Protein AF-A0A920H3N8-F1 (afdb_monomer)

Structure (mmCIF, N/CA/C/O backbone):
data_AF-A0A920H3N8-F1
#
_entry.id   AF-A0A920H3N8-F1
#
loop_
_atom_site.group_PDB
_atom_site.id
_atom_site.type_symbol
_atom_site.label_atom_id
_atom_site.label_alt_id
_atom_site.label_comp_id
_atom_site.label_asym_id
_atom_site.label_entity_id
_atom_site.label_seq_id
_atom_site.pdbx_PDB_ins_code
_atom_site.Cartn_x
_atom_site.Cartn_y
_atom_site.Cartn_z
_atom_site.occupancy
_atom_site.B_iso_or_equiv
_atom_site.auth_seq_id
_atom_site.auth_comp_id
_atom_site.auth_asym_id
_atom_site.auth_atom_id
_atom_site.pdbx_PDB_model_num
ATOM 1 N N . MET A 1 1 ? 13.614 -18.450 3.327 1.00 42.78 1 MET A N 1
ATOM 2 C CA . MET A 1 1 ? 14.806 -18.205 2.483 1.00 42.78 1 MET A CA 1
ATOM 3 C C . MET A 1 1 ? 14.671 -16.804 1.903 1.00 42.78 1 MET A C 1
ATOM 5 O O . MET A 1 1 ? 13.700 -16.567 1.200 1.00 42.78 1 MET A O 1
ATOM 9 N N . VAL A 1 2 ? 15.545 -15.857 2.255 1.00 48.78 2 VAL A N 1
ATOM 10 C CA . VAL A 1 2 ? 15.524 -14.506 1.660 1.00 48.78 2 VAL A CA 1
ATOM 11 C C . VAL A 1 2 ? 16.435 -14.548 0.436 1.00 48.78 2 VAL A C 1
ATOM 13 O O . VAL A 1 2 ? 17.636 -14.764 0.586 1.00 48.78 2 VAL A O 1
ATOM 16 N N . MET A 1 3 ? 15.876 -14.428 -0.773 1.00 60.75 3 MET A N 1
ATOM 17 C CA . MET A 1 3 ? 16.697 -14.310 -1.983 1.00 60.75 3 MET A CA 1
ATOM 18 C C . MET A 1 3 ? 17.447 -12.977 -1.937 1.0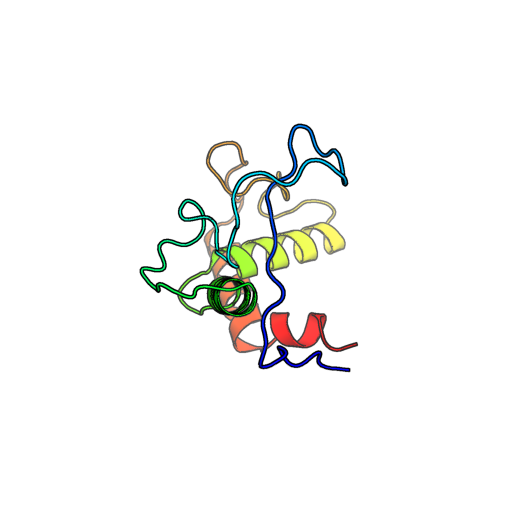0 60.75 3 MET A C 1
ATOM 20 O O . MET A 1 3 ? 16.827 -11.917 -1.921 1.00 60.75 3 MET A O 1
ATOM 24 N N . LYS A 1 4 ? 18.779 -13.041 -1.898 1.00 67.81 4 LYS A N 1
ATOM 25 C CA . LYS A 1 4 ? 19.658 -11.877 -2.034 1.00 67.81 4 LYS A CA 1
ATOM 26 C C . LYS A 1 4 ? 19.791 -11.538 -3.520 1.00 67.81 4 LYS A C 1
ATOM 28 O O . LYS A 1 4 ? 19.939 -12.450 -4.336 1.00 67.81 4 LYS A O 1
ATOM 33 N N . GLU A 1 5 ? 19.740 -10.254 -3.873 1.00 68.81 5 GLU A N 1
ATOM 34 C CA . GLU A 1 5 ? 20.046 -9.833 -5.244 1.00 68.81 5 GLU A CA 1
ATOM 35 C C . GLU A 1 5 ? 21.469 -10.276 -5.619 1.00 68.81 5 GLU A C 1
ATOM 37 O O . GLU A 1 5 ? 22.397 -10.222 -4.810 1.00 68.81 5 GLU A O 1
ATOM 42 N N . THR A 1 6 ? 21.622 -10.788 -6.839 1.00 74.12 6 THR A N 1
ATOM 43 C CA . THR A 1 6 ? 22.921 -11.220 -7.367 1.00 74.12 6 THR A CA 1
ATOM 44 C C . THR A 1 6 ? 23.712 -9.992 -7.809 1.00 74.12 6 THR A C 1
ATOM 46 O O . THR A 1 6 ? 23.139 -9.102 -8.429 1.00 74.12 6 THR A O 1
ATOM 49 N N . GLU A 1 7 ? 25.021 -9.954 -7.543 1.00 74.00 7 GLU A N 1
ATOM 50 C CA . GLU A 1 7 ? 25.882 -8.808 -7.898 1.00 74.00 7 GLU A CA 1
ATOM 51 C C . GLU A 1 7 ? 25.879 -8.505 -9.407 1.00 74.00 7 GLU A C 1
ATOM 53 O O . GLU A 1 7 ? 25.939 -7.348 -9.812 1.00 74.00 7 GLU A O 1
ATOM 58 N N . ASN A 1 8 ? 25.726 -9.539 -10.240 1.00 81.06 8 ASN A N 1
ATOM 59 C CA . ASN A 1 8 ? 25.583 -9.408 -11.686 1.00 81.06 8 ASN A CA 1
ATOM 60 C C . ASN A 1 8 ? 24.115 -9.553 -12.102 1.00 81.06 8 ASN A C 1
ATOM 62 O O . ASN A 1 8 ? 23.595 -10.666 -12.231 1.00 81.06 8 ASN A O 1
ATOM 66 N N . LEU A 1 9 ? 23.453 -8.417 -12.335 1.00 79.06 9 LEU A N 1
ATOM 67 C CA . LEU A 1 9 ? 22.087 -8.373 -12.854 1.00 79.06 9 LEU A CA 1
ATOM 68 C C . LEU A 1 9 ? 22.025 -8.986 -14.260 1.00 79.06 9 LEU A C 1
ATOM 70 O O . LEU A 1 9 ? 22.778 -8.610 -15.160 1.00 79.06 9 LEU A O 1
ATOM 74 N N . ARG A 1 10 ? 21.094 -9.924 -14.465 1.00 85.44 10 ARG A N 1
ATOM 75 C CA . ARG A 1 10 ? 20.828 -10.492 -15.792 1.00 85.44 10 ARG A CA 1
ATOM 76 C C . ARG A 1 10 ? 20.164 -9.437 -16.675 1.00 85.44 10 ARG A C 1
ATOM 78 O O . ARG A 1 10 ? 19.152 -8.853 -16.284 1.00 85.44 10 ARG A O 1
ATOM 85 N N . LYS A 1 11 ? 20.695 -9.241 -17.884 1.00 90.19 11 LYS A N 1
ATOM 86 C CA . LYS A 1 11 ? 20.050 -8.400 -18.898 1.00 90.19 11 LYS A CA 1
ATOM 87 C C . LYS A 1 11 ? 18.676 -8.972 -19.234 1.00 90.19 11 LYS A C 1
ATOM 89 O O . LYS A 1 11 ? 18.552 -10.168 -19.492 1.00 90.19 11 LYS A O 1
ATOM 94 N N . THR A 1 12 ? 17.660 -8.120 -19.196 1.00 90.75 12 THR A N 1
ATOM 95 C CA . THR A 1 12 ? 16.262 -8.490 -19.441 1.00 90.75 12 THR A CA 1
ATOM 96 C C . THR A 1 12 ? 15.711 -7.613 -20.554 1.00 90.75 12 THR A C 1
ATOM 98 O O . THR A 1 12 ? 16.047 -6.434 -20.624 1.00 90.75 12 THR A O 1
ATOM 101 N N . TYR A 1 13 ? 14.868 -8.174 -21.418 1.00 93.62 13 TYR A N 1
ATOM 102 C CA . TYR A 1 13 ? 14.364 -7.500 -22.612 1.00 93.62 13 TYR A CA 1
ATOM 103 C C . TYR A 1 13 ? 12.838 -7.537 -22.656 1.00 93.62 13 TYR A C 1
ATOM 105 O O . TYR A 1 13 ? 12.218 -8.499 -22.201 1.00 93.62 13 TYR A O 1
ATOM 113 N N . VAL A 1 14 ? 12.226 -6.503 -23.233 1.00 93.00 14 VAL A N 1
ATOM 114 C CA . VAL A 1 14 ? 10.837 -6.596 -23.698 1.00 93.00 14 VAL A CA 1
ATOM 115 C C . VAL A 1 14 ? 10.823 -7.487 -24.929 1.00 93.00 14 VAL A C 1
ATOM 117 O O . VAL A 1 14 ? 11.637 -7.303 -25.829 1.00 93.00 14 VAL A O 1
ATOM 120 N N . LEU A 1 15 ? 9.902 -8.441 -24.967 1.00 95.62 15 LEU A N 1
ATOM 121 C CA . LEU A 1 15 ? 9.747 -9.354 -26.092 1.00 95.62 15 LEU A CA 1
ATOM 122 C C . LEU A 1 15 ? 8.740 -8.797 -27.093 1.00 95.62 15 LEU A C 1
ATOM 124 O O . LEU A 1 15 ? 7.674 -8.309 -26.697 1.00 95.62 15 LEU A O 1
ATOM 128 N N . GLU A 1 16 ? 9.035 -8.901 -28.387 1.00 93.81 16 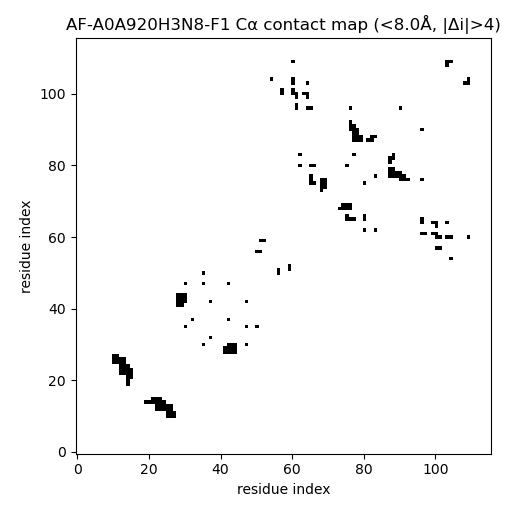GLU A N 1
ATOM 129 C CA . GLU A 1 16 ? 8.065 -8.531 -29.415 1.00 93.81 16 GLU A CA 1
ATOM 130 C C . GLU A 1 16 ? 6.868 -9.475 -29.360 1.00 93.81 16 GLU A C 1
ATOM 132 O O . GLU A 1 16 ? 6.984 -10.679 -29.584 1.00 93.81 16 GLU A O 1
ATOM 137 N N . ARG A 1 17 ? 5.703 -8.923 -28.998 1.00 92.19 17 ARG A N 1
ATOM 138 C CA . ARG A 1 17 ? 4.450 -9.679 -28.823 1.00 92.19 17 ARG A CA 1
ATOM 139 C C . ARG A 1 17 ? 4.584 -10.889 -27.882 1.00 92.19 17 ARG A C 1
ATOM 141 O O . ARG A 1 17 ? 3.801 -11.826 -27.977 1.00 92.19 17 ARG A O 1
ATOM 148 N N . GLY A 1 18 ? 5.559 -10.864 -26.971 1.00 91.38 18 GLY A N 1
ATOM 149 C CA . GLY A 1 18 ? 5.813 -11.964 -26.040 1.00 91.38 18 GLY A CA 1
ATOM 150 C C . GLY A 1 18 ? 6.602 -13.148 -26.615 1.00 91.38 18 GLY A C 1
ATOM 151 O O . GLY A 1 18 ? 6.747 -14.140 -25.904 1.00 91.38 18 GLY A O 1
ATOM 152 N N . SER A 1 19 ? 7.121 -13.076 -27.849 1.00 94.00 19 SER A N 1
ATOM 153 C CA . SER A 1 19 ? 7.908 -14.172 -28.437 1.00 94.00 19 SER A CA 1
ATOM 154 C C . SER A 1 19 ? 9.282 -14.289 -27.777 1.00 94.00 19 SER A C 1
ATOM 156 O O . SER A 1 19 ? 10.038 -13.321 -27.732 1.00 94.00 19 SER A O 1
ATOM 158 N N . TYR A 1 20 ? 9.615 -15.474 -27.258 1.00 88.25 20 TYR A N 1
ATOM 159 C CA . TYR A 1 20 ? 10.837 -15.716 -26.474 1.00 88.25 20 TYR A CA 1
ATOM 160 C C . TYR A 1 20 ? 12.136 -15.483 -27.264 1.00 88.25 20 TYR A C 1
ATOM 162 O O . TYR A 1 20 ? 13.146 -15.064 -26.704 1.00 88.25 20 TYR A O 1
ATOM 170 N N . ASP A 1 21 ? 12.094 -15.744 -28.564 1.00 92.88 21 ASP A N 1
ATOM 171 C CA . ASP A 1 21 ? 13.190 -15.617 -29.523 1.00 92.88 21 ASP A CA 1
ATOM 172 C C . ASP A 1 21 ? 13.317 -14.214 -30.140 1.00 92.88 21 ASP A C 1
ATOM 174 O O . ASP A 1 21 ? 14.268 -13.962 -30.878 1.00 92.88 21 ASP A O 1
ATOM 178 N N . ALA A 1 22 ? 12.411 -13.288 -29.807 1.00 94.00 22 ALA A N 1
ATOM 179 C CA . ALA A 1 22 ? 12.398 -11.923 -30.332 1.00 94.00 22 ALA A CA 1
ATOM 180 C C . ALA A 1 22 ? 12.629 -10.870 -29.225 1.00 94.00 22 ALA A C 1
ATOM 182 O O . ALA A 1 22 ? 11.708 -10.118 -28.872 1.00 94.00 22 ALA A O 1
ATOM 183 N N . PRO A 1 23 ? 13.844 -10.795 -28.639 1.00 93.88 23 PRO A N 1
ATOM 184 C CA . PRO A 1 23 ? 14.190 -9.742 -27.697 1.00 93.88 23 PRO A CA 1
ATOM 185 C C . PRO A 1 23 ? 14.275 -8.388 -28.411 1.00 93.88 23 PRO A C 1
ATOM 187 O O . PRO A 1 23 ? 14.957 -8.236 -29.421 1.00 93.88 23 PRO A O 1
ATOM 190 N N . SER A 1 24 ? 13.593 -7.393 -27.851 1.00 93.38 24 SER A N 1
ATOM 191 C CA . SER A 1 24 ? 13.605 -6.006 -28.312 1.00 93.38 24 SER A CA 1
ATOM 192 C C . SER A 1 24 ? 14.460 -5.156 -27.359 1.00 93.38 24 SER A C 1
ATOM 194 O O . SER A 1 24 ? 15.634 -5.444 -27.135 1.00 93.38 24 SER A O 1
ATOM 196 N N . ARG A 1 25 ? 13.900 -4.096 -26.767 1.00 92.25 25 ARG A N 1
ATOM 197 C CA . ARG A 1 25 ? 14.618 -3.186 -25.860 1.00 92.25 25 ARG A CA 1
ATOM 198 C C . ARG A 1 25 ? 15.007 -3.837 -24.529 1.00 92.25 25 ARG A C 1
ATOM 200 O O . ARG A 1 25 ? 14.183 -4.495 -23.893 1.00 92.25 25 ARG A O 1
ATOM 207 N N . GLU A 1 26 ? 16.233 -3.575 -24.078 1.00 92.19 26 GLU A N 1
ATOM 208 C CA . GLU A 1 26 ? 16.677 -3.906 -22.719 1.00 92.19 26 GLU A CA 1
ATOM 209 C C . GLU A 1 26 ? 15.910 -3.057 -21.694 1.00 92.19 26 GLU A C 1
ATOM 211 O O . GLU A 1 26 ? 15.660 -1.868 -21.909 1.00 92.19 26 GLU A O 1
ATOM 216 N N . VAL A 1 27 ? 15.531 -3.666 -20.574 1.00 88.69 27 VAL A N 1
ATOM 217 C CA . VAL A 1 27 ? 14.848 -3.011 -19.458 1.00 88.69 27 VAL A CA 1
ATOM 218 C C . VAL A 1 27 ? 15.570 -3.290 -18.151 1.00 88.69 27 VAL A C 1
ATOM 220 O O . VAL A 1 27 ? 16.156 -4.353 -17.945 1.00 88.69 27 VAL A O 1
ATOM 223 N N . LYS A 1 28 ? 15.500 -2.314 -17.250 1.00 86.00 28 LYS A N 1
ATOM 224 C CA . LYS A 1 28 ? 16.003 -2.417 -15.882 1.00 86.00 28 LYS A CA 1
ATOM 225 C C . LYS A 1 28 ? 14.829 -2.558 -14.910 1.00 86.00 28 LYS A C 1
ATOM 227 O O . LYS A 1 28 ? 13.719 -2.145 -15.257 1.00 86.00 28 LYS A O 1
ATOM 232 N N . PRO A 1 29 ? 15.052 -3.112 -13.706 1.00 82.69 29 PRO A N 1
ATOM 233 C CA . PRO A 1 29 ? 14.080 -3.014 -12.625 1.00 82.69 29 PRO A CA 1
ATOM 234 C C . PRO A 1 29 ? 13.674 -1.553 -12.416 1.00 82.69 29 PRO A C 1
ATOM 236 O O . PRO A 1 29 ? 14.534 -0.675 -12.375 1.00 82.69 29 PRO A O 1
ATOM 239 N N . MET A 1 30 ? 12.369 -1.306 -12.346 1.00 80.81 30 MET A N 1
ATOM 240 C CA . MET A 1 30 ? 11.810 0.024 -12.132 1.00 80.81 30 MET A CA 1
ATOM 241 C C . MET A 1 30 ? 10.429 -0.092 -11.487 1.00 80.81 30 MET A C 1
ATOM 243 O O . MET A 1 30 ? 9.748 -1.111 -11.644 1.00 80.81 30 MET A O 1
ATOM 247 N N . THR A 1 31 ? 9.993 0.951 -10.785 1.00 82.50 31 THR A N 1
ATOM 248 C CA . THR A 1 31 ? 8.628 1.061 -10.256 1.00 82.50 31 THR A CA 1
ATOM 249 C C . THR A 1 31 ? 7.752 1.915 -11.177 1.00 82.50 31 THR A C 1
ATOM 251 O O . THR A 1 31 ? 8.261 2.832 -11.821 1.00 82.50 31 THR A O 1
ATOM 254 N N . PRO A 1 32 ? 6.432 1.670 -11.263 1.00 79.19 32 PRO 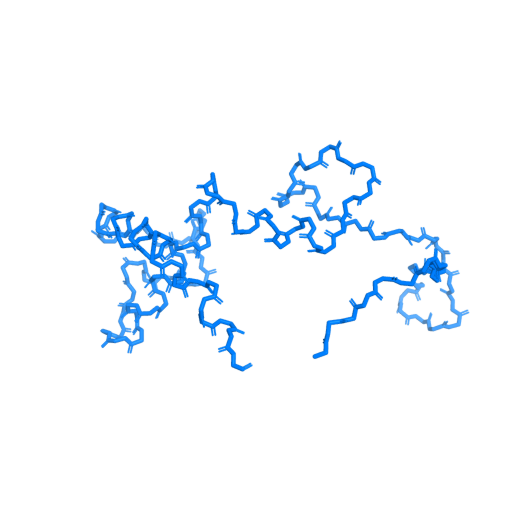A N 1
ATOM 255 C CA . PRO A 1 32 ? 5.551 2.525 -12.052 1.00 79.19 32 PRO A CA 1
ATOM 256 C C . PRO A 1 32 ? 5.504 3.949 -11.480 1.00 79.19 32 PRO A C 1
ATOM 258 O O . PRO A 1 32 ? 5.029 4.146 -10.362 1.00 79.19 32 PRO A O 1
ATOM 261 N N . ASN A 1 33 ? 5.921 4.945 -12.268 1.00 78.38 33 ASN A N 1
ATOM 262 C CA . ASN A 1 33 ? 5.910 6.360 -11.858 1.00 78.38 33 ASN A CA 1
ATOM 263 C C . ASN A 1 33 ? 4.522 6.855 -11.416 1.00 78.38 33 ASN A C 1
ATOM 265 O O . ASN A 1 33 ? 4.425 7.748 -10.583 1.00 78.38 33 ASN A O 1
ATOM 269 N N . ALA A 1 34 ? 3.450 6.277 -11.968 1.00 76.38 34 ALA A N 1
ATOM 270 C CA . ALA A 1 34 ? 2.073 6.627 -11.616 1.00 76.38 34 ALA A CA 1
ATOM 271 C C . ALA A 1 34 ? 1.672 6.187 -10.196 1.00 76.38 34 ALA A C 1
ATOM 273 O O . ALA A 1 34 ? 0.760 6.765 -9.617 1.00 76.38 34 ALA A O 1
ATOM 274 N N . VAL A 1 35 ? 2.326 5.156 -9.654 1.00 72.88 35 VAL A N 1
ATOM 275 C CA . VAL A 1 35 ? 2.057 4.627 -8.307 1.00 72.88 35 VAL A CA 1
ATOM 276 C C . VAL A 1 35 ? 3.021 5.237 -7.299 1.00 72.88 35 VAL A C 1
ATOM 278 O O . VAL A 1 35 ? 2.637 5.538 -6.175 1.00 72.88 35 VAL A O 1
ATOM 281 N N . LEU A 1 36 ? 4.273 5.425 -7.712 1.00 71.12 36 LEU A N 1
ATOM 282 C CA . LEU A 1 36 ? 5.356 5.821 -6.837 1.00 71.12 36 LEU A CA 1
ATOM 283 C C . LEU A 1 36 ? 6.201 6.906 -7.513 1.00 71.12 36 LEU A C 1
ATOM 285 O O . LEU A 1 36 ? 7.014 6.573 -8.379 1.00 71.12 36 LEU A O 1
ATOM 289 N N . PRO A 1 37 ? 6.067 8.188 -7.125 1.00 67.00 37 PRO A N 1
ATOM 290 C CA . PRO A 1 37 ? 6.886 9.272 -7.660 1.00 67.00 37 PRO A CA 1
ATOM 291 C C . PRO A 1 37 ? 8.287 9.268 -7.019 1.00 67.00 37 PRO A C 1
ATOM 293 O O . PRO A 1 37 ? 8.773 10.284 -6.526 1.00 67.00 37 PRO A O 1
ATOM 296 N N . ILE A 1 38 ? 8.951 8.109 -6.973 1.00 66.88 38 ILE A N 1
ATOM 297 C CA . ILE A 1 38 ? 10.328 8.015 -6.494 1.00 66.88 38 ILE A CA 1
ATOM 298 C C . ILE A 1 38 ? 11.265 8.500 -7.604 1.00 66.88 38 ILE A C 1
ATOM 300 O O . ILE A 1 38 ? 11.505 7.818 -8.596 1.00 66.88 38 ILE A O 1
ATOM 304 N N . ASN A 1 39 ? 11.880 9.662 -7.381 1.00 63.53 39 ASN A N 1
ATOM 305 C CA . ASN A 1 39 ? 12.988 10.184 -8.186 1.00 63.53 39 ASN A CA 1
ATOM 306 C C . ASN A 1 39 ? 14.317 9.475 -7.845 1.00 63.53 39 ASN A C 1
ATOM 308 O O . ASN A 1 39 ? 15.327 10.123 -7.580 1.00 63.53 39 ASN A O 1
ATOM 312 N N . LYS A 1 40 ? 14.332 8.137 -7.801 1.00 66.06 40 LYS A N 1
ATOM 313 C CA . LYS A 1 40 ? 15.567 7.345 -7.667 1.00 66.06 40 LYS A CA 1
ATOM 314 C C . LYS A 1 40 ? 15.807 6.565 -8.949 1.00 66.06 40 LYS A C 1
ATOM 316 O O . LYS A 1 40 ? 14.936 5.828 -9.405 1.00 66.06 40 LYS A O 1
ATOM 321 N N . SER A 1 41 ? 17.022 6.689 -9.479 1.00 62.16 41 SER A N 1
ATOM 322 C CA . SER A 1 41 ? 17.460 6.051 -10.726 1.00 62.16 41 SER A CA 1
ATOM 323 C C . SER A 1 41 ? 17.486 4.517 -10.683 1.00 62.16 41 SER A C 1
ATOM 325 O O . SER A 1 41 ? 17.539 3.901 -11.742 1.00 62.16 41 SER A O 1
ATOM 327 N N . ASN A 1 42 ? 17.413 3.911 -9.491 1.00 67.94 42 ASN A N 1
ATOM 328 C CA . ASN A 1 42 ? 17.510 2.465 -9.266 1.00 67.94 42 ASN A CA 1
ATOM 329 C C . ASN A 1 42 ? 16.360 1.927 -8.393 1.00 67.94 42 ASN A C 1
ATOM 331 O O . ASN A 1 42 ? 16.584 1.070 -7.544 1.00 67.94 42 ASN A O 1
ATOM 335 N N . SER A 1 43 ? 15.150 2.463 -8.550 1.00 76.38 43 SER A N 1
ATOM 336 C CA . SER A 1 43 ? 13.980 1.996 -7.800 1.00 76.38 43 SER A CA 1
ATOM 337 C C . SER A 1 43 ? 13.638 0.548 -8.169 1.00 76.38 43 SER A C 1
ATOM 339 O O . SER A 1 43 ? 13.430 0.222 -9.336 1.00 76.38 43 SER A O 1
ATOM 341 N N . ASN A 1 44 ? 13.578 -0.341 -7.180 1.00 80.38 44 ASN A N 1
ATOM 342 C CA . ASN A 1 44 ? 13.276 -1.757 -7.388 1.00 80.38 44 ASN A CA 1
ATOM 343 C C . ASN A 1 44 ? 12.021 -2.198 -6.608 1.00 80.38 44 ASN A C 1
ATOM 345 O O . ASN A 1 44 ? 11.294 -1.399 -6.013 1.00 80.38 44 ASN A O 1
ATOM 349 N N . ARG A 1 45 ? 11.729 -3.504 -6.623 1.00 83.38 45 ARG A N 1
ATOM 350 C CA . ARG A 1 45 ? 10.564 -4.064 -5.918 1.00 83.38 45 ARG A CA 1
ATOM 351 C C . ARG A 1 45 ? 10.626 -3.831 -4.402 1.00 83.38 45 ARG A C 1
ATOM 353 O O . ARG A 1 45 ? 9.573 -3.698 -3.784 1.00 83.38 45 ARG A O 1
ATOM 360 N N . LEU A 1 46 ? 11.822 -3.810 -3.811 1.00 83.50 46 LEU A N 1
ATOM 361 C CA . LEU A 1 46 ? 11.994 -3.554 -2.381 1.00 83.50 46 LEU A CA 1
ATOM 362 C C . LEU A 1 46 ? 11.633 -2.106 -2.045 1.00 83.50 46 LEU A C 1
ATOM 364 O O . LEU A 1 46 ? 10.930 -1.882 -1.067 1.00 83.50 46 LEU A O 1
ATOM 368 N N . ASP A 1 47 ? 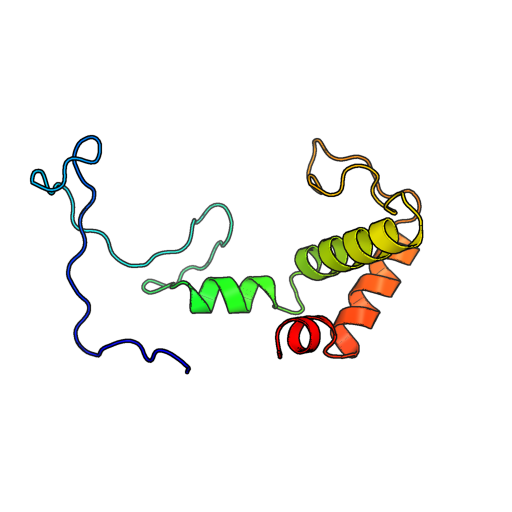12.029 -1.145 -2.881 1.00 83.62 47 ASP A N 1
ATOM 369 C CA . ASP A 1 47 ? 11.641 0.258 -2.700 1.00 83.62 47 ASP A CA 1
ATOM 370 C C . ASP A 1 47 ? 10.120 0.441 -2.757 1.00 83.62 47 ASP A C 1
ATOM 372 O O . ASP A 1 47 ? 9.548 1.136 -1.918 1.00 83.62 47 ASP A O 1
ATOM 376 N N . LEU A 1 48 ? 9.448 -0.232 -3.698 1.00 83.88 48 LEU A N 1
ATOM 377 C CA . LEU A 1 48 ? 7.985 -0.222 -3.769 1.00 83.88 48 LEU A CA 1
ATOM 378 C C . LEU A 1 48 ? 7.345 -0.836 -2.518 1.00 83.88 48 LEU A C 1
ATOM 380 O O . LEU A 1 48 ? 6.363 -0.303 -2.011 1.00 83.88 48 LEU A O 1
ATOM 384 N N . ALA A 1 49 ? 7.889 -1.950 -2.020 1.00 84.94 49 ALA A N 1
ATOM 385 C CA . ALA A 1 49 ? 7.393 -2.586 -0.804 1.00 84.94 49 ALA A CA 1
ATOM 386 C C . ALA A 1 49 ? 7.555 -1.664 0.411 1.00 84.94 49 ALA A C 1
ATOM 388 O O . ALA A 1 49 ? 6.600 -1.487 1.158 1.00 84.94 49 ALA A O 1
ATOM 389 N N . ASN A 1 50 ? 8.719 -1.031 0.567 1.00 84.31 50 ASN A N 1
ATOM 390 C CA . ASN A 1 50 ? 8.953 -0.068 1.640 1.00 84.31 50 ASN A CA 1
ATOM 391 C C . ASN A 1 50 ? 7.966 1.101 1.565 1.00 84.31 50 ASN A C 1
ATOM 393 O O . ASN A 1 50 ? 7.416 1.476 2.587 1.00 84.31 50 ASN A O 1
ATOM 397 N N . TRP A 1 51 ? 7.664 1.611 0.367 1.00 84.94 51 TRP A N 1
ATOM 398 C CA . TRP A 1 51 ? 6.667 2.671 0.205 1.00 84.94 51 TRP A CA 1
ATOM 399 C C . TRP A 1 51 ? 5.227 2.238 0.527 1.00 84.94 51 TRP A C 1
ATOM 401 O O . TRP A 1 51 ? 4.448 3.013 1.080 1.00 84.94 51 TRP A O 1
ATOM 411 N N . PHE A 1 52 ? 4.837 1.005 0.188 1.00 83.00 52 PHE A N 1
ATOM 412 C CA . PHE A 1 52 ? 3.517 0.482 0.569 1.00 83.00 52 PHE A CA 1
ATOM 413 C C . PHE A 1 52 ? 3.336 0.412 2.085 1.00 83.00 52 PHE A C 1
ATOM 415 O O . PHE A 1 52 ? 2.207 0.471 2.571 1.00 83.00 52 PHE A O 1
ATOM 422 N N . PHE A 1 53 ? 4.442 0.257 2.804 1.00 82.44 53 PHE A N 1
ATOM 423 C CA . PHE A 1 53 ? 4.508 0.137 4.249 1.00 82.44 53 PHE A CA 1
ATOM 424 C C . PHE A 1 53 ? 5.183 1.364 4.882 1.00 82.44 53 PHE A C 1
ATOM 426 O O . PHE A 1 53 ? 5.813 1.239 5.926 1.00 82.44 53 PHE A O 1
ATOM 433 N N . ASP A 1 54 ? 5.086 2.525 4.242 1.00 83.50 54 ASP A N 1
ATOM 434 C CA . ASP A 1 54 ? 5.549 3.783 4.816 1.00 83.50 54 ASP A CA 1
ATOM 435 C C . ASP A 1 54 ? 4.438 4.393 5.682 1.00 83.50 54 ASP A C 1
ATOM 437 O O . ASP A 1 54 ? 3.262 4.356 5.306 1.00 83.50 54 ASP A O 1
ATOM 441 N N . ASP A 1 55 ? 4.804 4.958 6.832 1.00 78.19 55 ASP A N 1
ATOM 442 C CA . ASP A 1 55 ? 3.887 5.607 7.775 1.00 78.19 55 ASP A CA 1
ATOM 443 C C . ASP A 1 55 ? 3.113 6.770 7.124 1.00 78.19 55 ASP A C 1
ATOM 445 O O . ASP A 1 55 ? 1.965 7.037 7.487 1.00 78.19 55 ASP A O 1
ATOM 449 N N . GLU A 1 56 ? 3.702 7.421 6.116 1.00 81.88 56 GLU A N 1
ATOM 450 C CA . GLU A 1 56 ? 3.083 8.501 5.340 1.00 81.88 56 GLU A CA 1
ATOM 451 C C . GLU A 1 56 ? 2.072 7.981 4.295 1.00 81.88 56 GLU A C 1
ATOM 453 O O . GLU A 1 56 ? 1.380 8.767 3.642 1.00 81.88 56 GLU A O 1
ATOM 458 N N . ASN A 1 57 ? 1.948 6.658 4.125 1.00 83.81 57 ASN A N 1
ATOM 459 C CA . ASN A 1 57 ? 1.020 6.015 3.196 1.00 83.81 57 ASN A CA 1
ATOM 460 C C . ASN A 1 57 ? -0.099 5.240 3.929 1.00 83.81 57 ASN A C 1
ATOM 462 O O . ASN A 1 57 ? -0.043 4.014 4.073 1.00 83.81 57 ASN A O 1
ATOM 466 N N . PRO A 1 58 ? -1.197 5.910 4.330 1.00 83.06 58 PRO A N 1
ATOM 467 C CA . PRO A 1 58 ? -2.275 5.276 5.092 1.00 83.06 58 PRO A CA 1
ATOM 468 C C . PRO A 1 58 ? -3.160 4.340 4.252 1.00 83.06 58 PRO A C 1
ATOM 470 O O . PRO A 1 58 ? -4.053 3.682 4.788 1.00 83.06 58 PRO A O 1
ATOM 473 N N . LEU A 1 59 ? -2.983 4.284 2.927 1.00 88.25 59 LEU A N 1
ATOM 474 C CA . LEU A 1 59 ? -3.888 3.536 2.055 1.00 88.25 59 LEU A CA 1
ATOM 475 C C . LEU A 1 59 ? -3.828 2.031 2.340 1.00 88.25 59 LEU A C 1
ATOM 477 O O . LEU A 1 59 ? -4.867 1.381 2.460 1.00 88.25 59 LEU A O 1
ATOM 481 N N . THR A 1 60 ? -2.623 1.484 2.500 1.00 88.81 60 THR A N 1
ATOM 482 C CA . THR A 1 60 ? -2.418 0.048 2.732 1.00 88.81 60 THR A CA 1
ATOM 483 C C . THR A 1 60 ? -3.113 -0.417 4.009 1.00 88.81 60 THR A C 1
ATOM 485 O O . THR A 1 60 ? -3.821 -1.426 4.004 1.00 88.81 60 THR A O 1
ATOM 488 N N . SER A 1 61 ? -2.964 0.333 5.102 1.00 90.06 61 SER A N 1
ATOM 489 C CA . SER A 1 61 ? -3.578 -0.003 6.388 1.00 90.06 61 SER A CA 1
ATOM 490 C C . SER A 1 61 ? -5.101 0.112 6.342 1.00 90.06 61 SER A C 1
ATOM 492 O O . SER A 1 61 ? -5.782 -0.801 6.814 1.00 90.06 61 SER A O 1
ATOM 494 N N . ARG A 1 62 ? -5.650 1.147 5.690 1.00 93.00 62 ARG A N 1
ATOM 495 C CA . ARG A 1 62 ? -7.102 1.290 5.467 1.00 93.00 62 ARG A CA 1
ATOM 496 C C . ARG A 1 62 ? -7.693 0.107 4.697 1.00 93.00 62 ARG A C 1
ATOM 498 O O . ARG A 1 62 ? -8.723 -0.432 5.102 1.00 93.00 62 ARG A O 1
ATOM 505 N N . VAL A 1 63 ? -7.034 -0.338 3.625 1.00 92.88 63 VAL A N 1
ATOM 506 C CA . VAL A 1 63 ? -7.493 -1.486 2.822 1.00 92.88 63 VAL A CA 1
ATOM 507 C C . VAL A 1 63 ? -7.492 -2.770 3.653 1.00 92.88 63 VAL A C 1
ATOM 509 O O . VAL A 1 63 ? -8.478 -3.510 3.645 1.00 92.88 63 VAL A O 1
ATOM 512 N N . VAL A 1 64 ? -6.414 -3.035 4.398 1.00 92.12 64 VAL A N 1
ATOM 513 C CA . VAL A 1 64 ? -6.312 -4.235 5.245 1.00 92.12 64 VAL A CA 1
ATOM 514 C C . VAL A 1 64 ? -7.382 -4.233 6.333 1.00 92.12 64 VAL A C 1
ATOM 516 O O . VAL A 1 64 ? -8.079 -5.233 6.491 1.00 92.12 64 VAL A O 1
ATOM 519 N N . VAL A 1 65 ? -7.562 -3.116 7.043 1.00 94.06 65 VAL A N 1
ATOM 520 C CA . VAL A 1 65 ? -8.613 -2.973 8.061 1.00 94.06 65 VAL A CA 1
ATOM 521 C C . VAL A 1 65 ? -9.987 -3.232 7.467 1.00 94.06 65 VAL A C 1
ATOM 523 O O . VAL A 1 65 ? -10.758 -3.992 8.044 1.00 94.06 65 VAL A O 1
ATOM 526 N N . ASN A 1 66 ? -10.296 -2.646 6.311 1.00 95.81 66 ASN A N 1
ATOM 527 C CA . ASN A 1 66 ? -11.598 -2.833 5.686 1.00 95.81 66 ASN A CA 1
ATOM 528 C C . ASN A 1 66 ? -11.849 -4.292 5.297 1.00 95.81 66 ASN A C 1
ATOM 530 O O . ASN A 1 66 ? -12.953 -4.794 5.488 1.00 95.81 66 ASN A O 1
ATOM 534 N N . ARG A 1 67 ? -10.823 -4.985 4.789 1.00 93.88 67 ARG A N 1
ATOM 535 C CA . ARG A 1 67 ? -10.909 -6.413 4.456 1.00 93.88 67 ARG A CA 1
ATOM 536 C C . ARG A 1 67 ? -11.118 -7.271 5.698 1.00 93.88 67 ARG A C 1
ATOM 538 O O . ARG A 1 67 ? -11.986 -8.136 5.681 1.00 93.88 67 ARG A O 1
ATOM 545 N N . LEU A 1 68 ? -10.373 -7.014 6.774 1.00 93.50 68 LEU A N 1
ATOM 546 C CA . LEU A 1 68 ? -10.569 -7.704 8.052 1.00 93.50 68 LEU A CA 1
ATOM 547 C C . LEU A 1 68 ? -11.980 -7.453 8.590 1.00 93.50 68 LEU A C 1
ATOM 549 O O . LEU A 1 68 ? -12.688 -8.391 8.937 1.00 93.50 68 LEU A O 1
ATOM 553 N N . TRP A 1 69 ? -12.423 -6.197 8.590 1.00 95.38 69 TRP A N 1
ATOM 554 C CA . TRP A 1 69 ? -13.768 -5.818 9.005 1.00 95.38 69 TRP A CA 1
ATOM 555 C C . TRP A 1 69 ? -14.837 -6.559 8.194 1.00 95.38 69 TRP A C 1
ATOM 557 O O . TRP A 1 69 ? -15.730 -7.181 8.763 1.00 95.38 69 TRP A O 1
ATOM 567 N N . GLN A 1 70 ? -14.711 -6.569 6.867 1.00 95.38 70 GLN A N 1
ATOM 568 C CA . GLN A 1 70 ? -15.625 -7.290 5.987 1.00 95.38 70 GLN A CA 1
ATOM 569 C C . GLN A 1 70 ? -15.632 -8.800 6.259 1.00 95.38 70 GLN A C 1
ATOM 571 O O . GLN A 1 70 ? -16.695 -9.411 6.213 1.00 95.38 70 GLN A O 1
ATOM 576 N N . GLN A 1 71 ? -14.486 -9.410 6.572 1.00 94.38 71 GLN A N 1
ATOM 577 C CA . GLN A 1 71 ? -14.423 -10.831 6.932 1.00 94.38 71 GLN A CA 1
ATOM 578 C C . GLN A 1 71 ? -15.211 -11.149 8.210 1.00 94.38 71 GLN A C 1
ATOM 580 O O . GLN A 1 71 ? -15.812 -12.217 8.291 1.00 94.38 71 GLN A O 1
ATOM 585 N N . PHE A 1 72 ? -15.235 -10.238 9.186 1.00 95.06 72 PHE A N 1
ATOM 586 C CA . PHE A 1 72 ? -15.975 -10.433 10.437 1.00 95.06 72 PHE A CA 1
ATOM 587 C C . PHE A 1 72 ? -17.461 -10.074 10.332 1.00 95.06 72 PHE A C 1
ATOM 589 O O . PHE A 1 72 ? -18.295 -10.767 10.910 1.00 95.06 72 PHE A O 1
ATOM 596 N N . PHE A 1 73 ? -17.802 -9.005 9.609 1.00 95.12 73 PHE A N 1
ATOM 597 C CA . PHE A 1 73 ? -19.153 -8.428 9.602 1.00 95.12 73 PHE A CA 1
ATOM 598 C C . PHE A 1 73 ? -19.916 -8.628 8.284 1.00 95.12 73 PHE A C 1
ATOM 600 O O . PHE A 1 73 ? -21.052 -8.178 8.152 1.00 95.12 73 PHE A O 1
ATOM 607 N N . GLY A 1 74 ? -19.307 -9.270 7.287 1.00 94.56 74 GLY A N 1
ATOM 608 C CA . GLY A 1 74 ? -19.889 -9.520 5.963 1.00 94.56 74 GLY A CA 1
ATOM 609 C C . GLY A 1 74 ? -19.874 -8.312 5.018 1.00 94.56 74 GLY A C 1
ATOM 610 O O . GLY A 1 74 ? -19.877 -8.488 3.801 1.00 94.56 74 GLY A O 1
ATOM 611 N N . VAL A 1 75 ? -19.791 -7.089 5.550 1.00 94.56 75 VAL A N 1
ATOM 612 C CA . VAL A 1 75 ? -19.696 -5.837 4.786 1.00 94.56 75 VAL A CA 1
ATOM 613 C C . VAL A 1 75 ? -18.555 -4.979 5.320 1.00 94.56 75 VAL A C 1
ATOM 615 O O . VAL A 1 75 ? -18.362 -4.891 6.530 1.00 94.56 75 VAL A O 1
ATOM 618 N N . GLY A 1 76 ? -17.777 -4.369 4.424 1.00 95.25 76 GLY A N 1
ATOM 619 C CA . GLY A 1 76 ? -16.713 -3.436 4.794 1.00 95.25 76 GLY A CA 1
ATOM 620 C C . GLY A 1 76 ? -17.257 -2.082 5.261 1.00 95.25 76 GLY A C 1
ATOM 621 O O . GLY A 1 76 ? -18.381 -1.702 4.934 1.00 95.25 76 GLY A O 1
ATOM 622 N N . ILE A 1 77 ? -16.432 -1.317 5.979 1.00 95.75 77 ILE A N 1
ATOM 623 C CA . ILE A 1 77 ? -16.683 0.111 6.244 1.00 95.75 77 ILE A CA 1
ATOM 624 C C . ILE A 1 77 ? -16.786 0.867 4.910 1.00 95.75 77 ILE A C 1
ATOM 626 O O . ILE A 1 77 ? -17.651 1.724 4.736 1.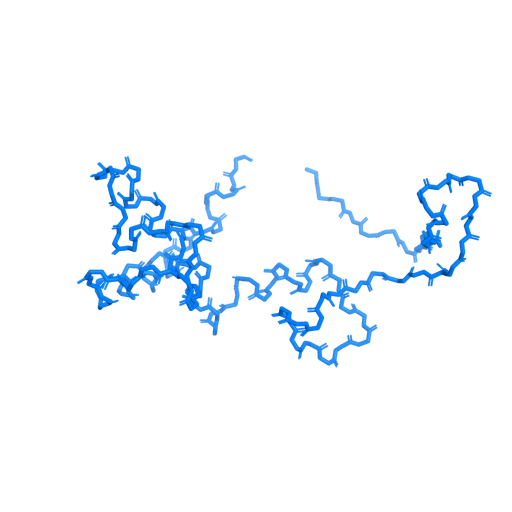00 95.75 77 ILE A O 1
ATOM 630 N N . VAL A 1 78 ? -15.933 0.501 3.953 1.00 95.94 78 VAL A N 1
ATOM 631 C CA . VAL A 1 78 ? -16.080 0.783 2.524 1.00 95.94 78 VAL A CA 1
ATOM 632 C C . VAL A 1 78 ? -16.697 -0.450 1.866 1.00 95.94 78 VAL A C 1
ATOM 634 O O . VAL A 1 78 ? -16.106 -1.532 1.892 1.00 95.94 78 VAL A O 1
ATOM 637 N N . ALA A 1 79 ? -17.881 -0.290 1.271 1.00 93.69 79 ALA A N 1
ATOM 638 C CA . ALA A 1 79 ? -18.635 -1.393 0.670 1.00 93.69 79 ALA A CA 1
ATOM 639 C C . ALA A 1 79 ? -17.960 -1.996 -0.579 1.00 93.69 79 ALA A C 1
ATOM 641 O O . ALA A 1 79 ? -18.209 -3.154 -0.903 1.00 93.69 79 ALA A O 1
ATOM 642 N N . THR A 1 80 ? -17.093 -1.235 -1.254 1.00 92.62 80 THR A N 1
ATOM 643 C CA . THR A 1 80 ? -16.271 -1.668 -2.396 1.00 92.62 80 THR A CA 1
ATOM 644 C C . THR A 1 80 ? -14.838 -1.962 -1.942 1.00 92.62 80 THR A C 1
ATOM 646 O O . THR A 1 80 ? -13.977 -1.087 -2.013 1.00 92.62 80 THR A O 1
ATOM 649 N N . PRO A 1 81 ? -14.529 -3.178 -1.466 1.00 88.31 81 PRO A N 1
ATOM 650 C CA . PRO A 1 81 ? -13.205 -3.495 -0.925 1.00 88.31 81 PRO A CA 1
ATOM 651 C C . PRO A 1 81 ? -12.073 -3.462 -1.961 1.00 88.31 81 PRO A C 1
ATOM 653 O O . PRO A 1 81 ? -10.905 -3.408 -1.573 1.00 88.31 81 PRO A O 1
ATOM 656 N N . ASP A 1 82 ? -12.409 -3.512 -3.251 1.00 88.06 82 ASP A N 1
ATOM 657 C CA . ASP A 1 82 ? -11.447 -3.518 -4.356 1.00 88.06 82 ASP A CA 1
ATOM 658 C C . ASP A 1 82 ? -11.194 -2.124 -4.949 1.00 88.06 82 ASP A C 1
ATOM 660 O O . ASP A 1 82 ? -10.278 -1.969 -5.754 1.00 88.06 82 ASP A O 1
ATOM 664 N N . ASP A 1 83 ? -11.950 -1.103 -4.527 1.00 87.31 83 ASP A N 1
ATOM 665 C CA . ASP A 1 83 ? -11.784 0.270 -5.006 1.00 87.31 83 ASP A CA 1
ATOM 666 C C . ASP A 1 83 ? -11.909 1.279 -3.857 1.00 87.31 83 ASP A C 1
ATOM 668 O O . ASP A 1 83 ? -12.986 1.506 -3.303 1.00 87.31 83 ASP A O 1
ATOM 672 N N . PHE A 1 84 ? -10.768 1.876 -3.508 1.00 86.31 84 PHE A N 1
ATOM 673 C CA . PHE A 1 84 ? -10.630 2.966 -2.534 1.00 86.31 84 PHE A CA 1
ATOM 674 C C . PHE A 1 84 ? -10.409 4.328 -3.216 1.00 86.31 84 PHE A C 1
ATOM 676 O O . PHE A 1 84 ? -10.107 5.320 -2.552 1.00 86.31 84 PHE A O 1
ATOM 683 N N . GLY A 1 85 ? -10.499 4.363 -4.545 1.00 82.00 85 GLY A N 1
ATOM 684 C CA . GLY A 1 85 ? -10.339 5.541 -5.378 1.00 82.00 85 GLY A CA 1
ATOM 685 C C . GLY A 1 85 ? -11.671 6.215 -5.695 1.00 82.00 85 GLY A C 1
ATOM 686 O O . GLY A 1 85 ? -12.646 6.139 -4.951 1.00 82.00 85 GLY A O 1
ATOM 687 N N . SER A 1 86 ? -11.710 6.921 -6.825 1.00 81.38 86 SER A N 1
ATOM 688 C CA . SER A 1 86 ? -12.854 7.753 -7.216 1.00 81.38 86 SER A CA 1
ATOM 689 C C . SER A 1 86 ? -14.096 6.969 -7.644 1.00 81.38 86 SER A C 1
ATOM 691 O O . SER A 1 86 ? -15.178 7.551 -7.666 1.00 81.38 86 SER A O 1
ATOM 693 N N . GLN A 1 87 ? -13.951 5.687 -7.989 1.00 86.94 87 GLN A N 1
ATOM 694 C CA . GLN A 1 87 ? -15.070 4.812 -8.358 1.00 86.94 87 GLN A CA 1
ATOM 695 C C . GLN A 1 87 ? -15.561 3.959 -7.176 1.00 86.94 87 GLN A C 1
ATOM 697 O O . GLN A 1 87 ? -16.584 3.287 -7.286 1.00 86.94 87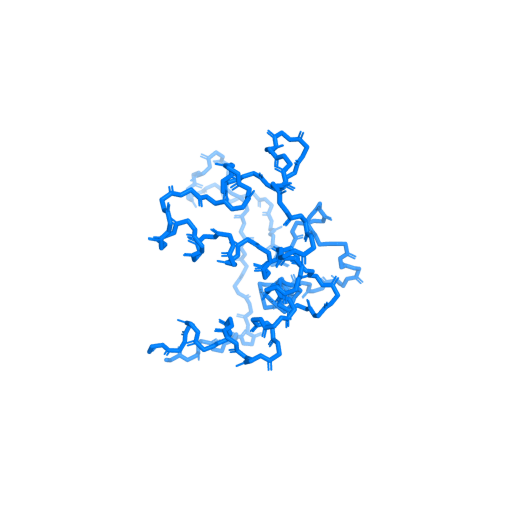 GLN A O 1
ATOM 702 N N . GLY A 1 88 ? -14.862 4.008 -6.038 1.00 88.31 88 GLY A N 1
ATOM 703 C CA . GLY A 1 88 ? -15.252 3.333 -4.809 1.00 88.31 88 GLY A CA 1
ATOM 704 C C . GLY A 1 88 ? -16.382 4.034 -4.054 1.00 88.31 88 GLY A C 1
ATOM 705 O O . GLY A 1 88 ? -16.592 5.248 -4.145 1.00 88.31 88 GLY A O 1
ATOM 706 N N . ASN A 1 89 ? -17.102 3.269 -3.237 1.00 91.81 89 ASN A N 1
ATOM 707 C CA . ASN A 1 89 ? -18.014 3.821 -2.248 1.00 91.81 89 ASN A CA 1
ATOM 708 C C . ASN A 1 89 ? -17.245 4.622 -1.190 1.00 91.81 89 ASN A C 1
ATOM 710 O O . ASN A 1 89 ? -16.140 4.273 -0.778 1.00 91.81 89 ASN A O 1
ATOM 714 N N . ARG A 1 90 ? -17.876 5.680 -0.674 1.00 92.69 90 ARG A N 1
ATOM 715 C CA . ARG A 1 90 ? -17.347 6.382 0.498 1.00 92.69 90 ARG A CA 1
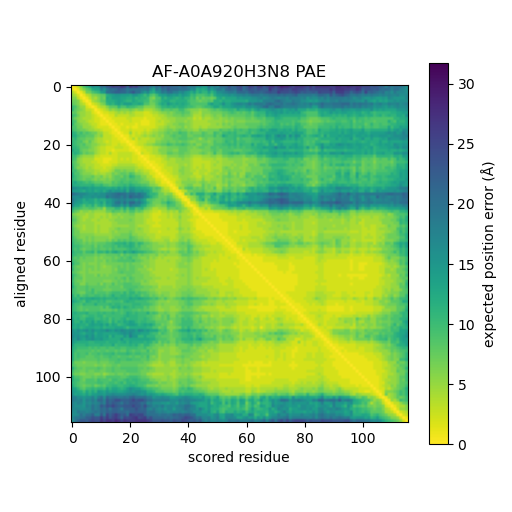ATOM 716 C C . ARG A 1 90 ? -17.452 5.491 1.743 1.00 92.69 90 ARG A C 1
ATOM 718 O O . ARG A 1 90 ? -18.422 4.736 1.855 1.00 92.69 90 ARG A O 1
ATOM 725 N N . PRO A 1 91 ? -16.499 5.590 2.684 1.00 94.06 91 PRO A N 1
ATOM 726 C CA . PRO A 1 91 ? -16.599 4.893 3.957 1.00 94.06 91 PRO A CA 1
ATOM 727 C C . PRO A 1 91 ? -17.842 5.352 4.720 1.00 94.06 91 PRO A C 1
ATOM 729 O O . PRO A 1 91 ? -18.125 6.547 4.801 1.00 94.06 91 PRO A O 1
ATOM 732 N N . THR A 1 92 ? -18.564 4.398 5.305 1.00 96.06 92 THR A N 1
ATOM 733 C CA . THR A 1 92 ? -19.725 4.674 6.163 1.00 96.06 92 THR A CA 1
ATOM 734 C C . THR A 1 92 ? -19.328 5.420 7.436 1.00 96.06 92 THR A C 1
ATOM 736 O O . THR A 1 92 ? -20.083 6.261 7.914 1.00 96.06 92 THR A O 1
ATOM 739 N N . ASN A 1 93 ? -18.126 5.151 7.955 1.00 95.75 93 ASN A N 1
ATOM 740 C CA . ASN A 1 93 ? -17.515 5.879 9.061 1.00 95.75 93 ASN A CA 1
ATOM 741 C C . ASN A 1 93 ? -16.006 6.095 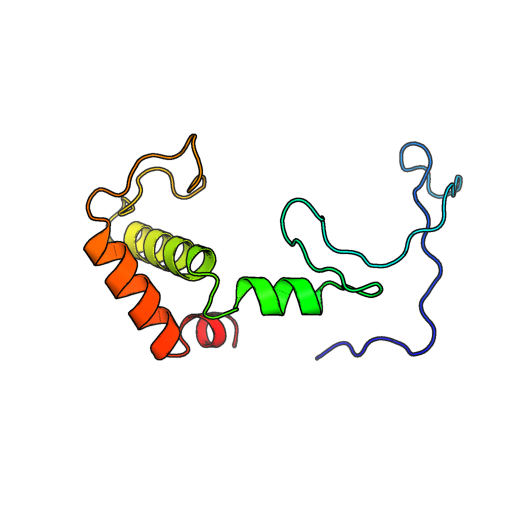8.791 1.00 95.75 93 ASN A C 1
ATOM 743 O O . ASN A 1 93 ? -15.206 5.186 9.036 1.00 95.75 93 ASN A O 1
ATOM 747 N N . PRO A 1 94 ? -15.608 7.271 8.263 1.00 94.75 94 PRO A N 1
ATOM 748 C CA . PRO A 1 94 ? -14.209 7.579 7.958 1.00 94.75 94 PRO A CA 1
ATOM 749 C C . PRO A 1 94 ? -13.314 7.624 9.204 1.00 94.75 94 PRO A C 1
ATOM 751 O O . PRO A 1 94 ? -12.197 7.118 9.170 1.00 94.75 94 PRO A O 1
ATOM 754 N N . GLU A 1 95 ? -13.810 8.182 10.312 1.00 95.25 95 GLU A N 1
ATOM 755 C CA . GLU A 1 95 ? -13.035 8.337 11.550 1.00 95.25 95 GLU A CA 1
ATOM 756 C C . GLU A 1 95 ? -12.687 6.982 12.170 1.00 95.25 95 GLU A C 1
ATOM 758 O O . GLU A 1 95 ? -11.555 6.760 12.598 1.00 95.25 95 GLU A O 1
ATOM 763 N N . LEU A 1 96 ? -13.638 6.044 12.163 1.00 95.81 96 LEU A N 1
ATOM 764 C CA . LEU A 1 96 ? -13.405 4.679 12.628 1.00 95.81 96 LEU A CA 1
ATOM 765 C C . LEU A 1 96 ? -12.378 3.957 11.753 1.00 95.81 96 LEU A C 1
ATOM 767 O O . LEU A 1 96 ? -11.493 3.281 12.277 1.00 95.81 96 LEU A O 1
ATOM 771 N N . LEU A 1 97 ? -12.491 4.097 10.428 1.00 95.06 97 LEU A N 1
ATOM 772 C CA . LEU A 1 97 ? -11.540 3.502 9.493 1.00 95.06 97 LEU A CA 1
ATOM 773 C C . LEU A 1 97 ? -10.122 4.025 9.749 1.00 95.06 97 LEU A C 1
ATOM 775 O O . LEU A 1 97 ? -9.184 3.231 9.815 1.00 95.06 97 LEU A O 1
ATOM 779 N N . ASP A 1 98 ? -9.977 5.334 9.940 1.00 93.25 98 ASP A N 1
ATOM 780 C CA . ASP A 1 98 ? -8.691 5.977 10.204 1.00 93.25 98 ASP A CA 1
ATOM 781 C C . ASP A 1 98 ? -8.113 5.561 11.552 1.00 93.25 98 ASP A C 1
ATOM 783 O O . ASP A 1 98 ? -6.941 5.186 11.643 1.00 93.25 98 ASP A O 1
ATOM 787 N N . TRP A 1 99 ? -8.946 5.538 12.590 1.00 94.06 99 TRP A N 1
ATOM 788 C CA . TRP A 1 99 ? -8.541 5.091 13.915 1.00 94.06 99 TRP A CA 1
ATOM 789 C C . TRP A 1 99 ? -8.056 3.636 13.904 1.00 94.06 99 TRP A C 1
ATOM 791 O O . TRP A 1 99 ? -6.991 3.330 14.448 1.00 94.06 99 TRP A O 1
ATOM 801 N N . LEU A 1 100 ? -8.789 2.739 13.239 1.00 93.25 100 LEU A N 1
ATOM 802 C CA . LEU A 1 100 ? -8.400 1.336 13.099 1.00 93.25 100 LEU A CA 1
ATOM 803 C C . LEU A 1 100 ? -7.125 1.182 12.261 1.00 93.25 100 LEU A C 1
ATOM 805 O O . LEU A 1 100 ? -6.266 0.374 12.613 1.00 93.25 100 LEU A O 1
ATOM 809 N N . ALA A 1 101 ? -6.977 1.953 11.181 1.00 91.31 101 ALA A N 1
ATOM 810 C CA . ALA A 1 101 ? -5.813 1.900 10.298 1.00 91.31 101 ALA A CA 1
ATOM 811 C C . ALA A 1 101 ? -4.523 2.311 11.026 1.00 91.31 101 ALA A C 1
ATOM 813 O O . ALA A 1 101 ? -3.528 1.584 10.976 1.00 91.31 101 ALA A O 1
ATOM 814 N N . VAL A 1 102 ? -4.560 3.420 11.773 1.00 89.88 102 VAL A N 1
ATOM 815 C CA . VAL A 1 102 ? -3.438 3.878 12.612 1.00 89.88 102 VAL A CA 1
ATOM 816 C C . VAL A 1 102 ? -3.140 2.876 13.727 1.00 89.88 102 VAL A C 1
ATOM 818 O O . VAL A 1 102 ? -1.978 2.601 14.032 1.00 89.88 102 VAL A O 1
ATOM 821 N N . THR A 1 103 ? -4.177 2.306 14.341 1.00 89.12 103 THR A N 1
ATOM 822 C CA . THR A 1 103 ? -4.015 1.320 15.417 1.00 89.12 103 THR A CA 1
ATOM 823 C C . THR A 1 103 ? -3.355 0.039 14.904 1.00 89.12 103 THR A C 1
ATOM 825 O O . THR A 1 103 ? -2.400 -0.442 15.513 1.00 89.12 103 THR A O 1
ATOM 828 N N . LEU A 1 104 ? -3.788 -0.476 13.749 1.00 86.69 104 LEU A N 1
ATOM 829 C CA . LEU A 1 104 ? -3.190 -1.649 13.107 1.00 86.69 104 LEU A CA 1
ATOM 830 C C . LEU A 1 104 ? -1.700 -1.431 12.806 1.00 86.69 104 LEU A C 1
ATOM 832 O O . LEU A 1 104 ? -0.894 -2.347 12.996 1.00 86.69 104 LEU A O 1
ATOM 836 N N . TRP A 1 105 ? -1.347 -0.221 12.366 1.00 81.94 105 TRP A N 1
ATOM 837 C CA . TRP A 1 105 ? 0.031 0.177 12.103 1.00 81.94 105 TRP A CA 1
ATOM 838 C C . TRP A 1 105 ? 0.896 0.114 13.366 1.00 81.94 105 TRP A C 1
ATOM 840 O O . TRP A 1 105 ? 1.872 -0.632 13.418 1.00 81.94 105 TRP A O 1
ATOM 850 N N . LYS A 1 106 ? 0.468 0.802 14.434 1.00 82.38 106 LYS A N 1
ATOM 851 C CA . LYS A 1 106 ? 1.182 0.867 15.724 1.00 82.38 106 LYS A CA 1
ATOM 852 C C . LYS A 1 106 ? 1.393 -0.492 16.395 1.00 82.38 106 LYS A C 1
ATOM 854 O O . LYS A 1 106 ? 2.285 -0.635 17.222 1.00 82.38 106 LYS A O 1
ATOM 859 N N . MET A 1 107 ? 0.565 -1.485 16.082 1.00 79.56 107 MET A N 1
ATOM 860 C CA . MET A 1 107 ? 0.657 -2.831 16.660 1.00 79.56 107 MET A CA 1
ATOM 861 C C . MET A 1 107 ? 1.643 -3.761 15.919 1.00 79.56 107 MET A C 1
ATOM 863 O O . MET A 1 107 ? 1.729 -4.954 16.251 1.00 79.56 107 MET A O 1
ATOM 867 N N . ASP A 1 108 ? 2.366 -3.257 14.909 1.00 68.75 108 ASP A N 1
ATOM 868 C CA . ASP A 1 108 ? 3.102 -4.045 13.903 1.00 68.75 108 ASP A CA 1
ATOM 869 C C . ASP A 1 108 ? 2.208 -5.091 13.208 1.00 68.75 108 ASP A C 1
ATOM 871 O O . ASP A 1 108 ? 2.672 -6.148 12.768 1.00 68.75 108 ASP A O 1
ATOM 875 N N . GLY A 1 109 ? 0.893 -4.851 13.147 1.00 63.44 109 GLY A N 1
ATOM 876 C CA . GLY A 1 109 ? -0.081 -5.862 12.735 1.00 63.44 109 GLY A CA 1
ATOM 877 C C . GLY A 1 109 ? 0.134 -6.331 11.296 1.00 63.44 109 GLY A C 1
ATOM 878 O O . GLY A 1 109 ? 0.101 -7.527 11.019 1.00 63.44 109 GLY A O 1
ATOM 879 N N . ILE A 1 110 ? 0.447 -5.407 10.385 1.00 62.34 110 ILE A N 1
ATOM 880 C CA . ILE A 1 110 ? 0.635 -5.697 8.953 1.00 62.34 110 ILE A CA 1
ATOM 881 C C . ILE A 1 110 ? 1.891 -6.540 8.693 1.00 62.34 110 ILE A C 1
ATOM 883 O O . ILE A 1 110 ? 1.857 -7.486 7.898 1.00 62.34 110 ILE A O 1
ATOM 887 N N .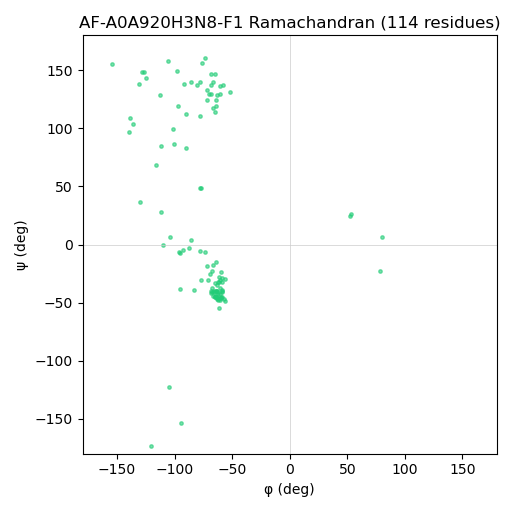 LEU A 1 111 ? 2.980 -6.250 9.409 1.00 61.81 111 LEU A N 1
ATOM 888 C CA . LEU A 1 111 ? 4.232 -7.004 9.318 1.00 61.81 111 LEU A CA 1
ATOM 889 C C . LEU A 1 111 ? 4.104 -8.396 9.952 1.00 61.81 111 LEU A C 1
ATOM 891 O O . LEU A 1 111 ? 4.746 -9.344 9.498 1.00 61.81 111 LEU A O 1
ATOM 895 N N . LYS A 1 112 ? 3.253 -8.547 10.975 1.00 58.00 112 LYS A N 1
ATOM 896 C CA . LYS A 1 112 ? 2.982 -9.834 11.634 1.00 58.00 112 LYS A CA 1
ATOM 897 C C . LYS A 1 112 ? 2.061 -10.748 10.824 1.00 58.00 112 LYS A C 1
ATOM 899 O O . LYS A 1 112 ? 2.258 -11.956 10.876 1.00 58.00 112 LYS A O 1
ATOM 904 N N . ILE A 1 113 ? 1.131 -10.214 10.024 1.00 58.59 113 ILE A N 1
ATOM 905 C CA . ILE A 1 113 ? 0.259 -11.024 9.144 1.00 58.59 113 ILE A CA 1
ATOM 906 C C . ILE A 1 113 ? 1.074 -11.840 8.121 1.00 58.59 113 ILE A C 1
ATOM 908 O O . ILE A 1 113 ? 0.680 -12.943 7.749 1.00 58.59 113 ILE A O 1
ATOM 912 N N . HIS A 1 114 ? 2.230 -11.325 7.694 1.00 51.66 114 HIS A N 1
ATOM 913 C CA . HIS A 1 114 ? 3.077 -11.955 6.678 1.00 51.66 114 HIS A CA 1
ATOM 914 C C . HIS A 1 114 ? 4.165 -12.883 7.247 1.00 51.66 114 HIS A C 1
ATOM 916 O O . HIS A 1 114 ? 4.863 -13.538 6.474 1.00 51.66 114 HIS A O 1
ATOM 922 N N . LYS A 1 115 ? 4.318 -12.973 8.577 1.00 43.78 115 LYS A N 1
ATOM 923 C CA . LYS A 1 115 ? 5.231 -13.928 9.225 1.00 43.78 115 LYS A CA 1
ATOM 924 C C . LYS A 1 115 ? 4.492 -15.241 9.514 1.00 43.78 115 LYS A C 1
ATOM 926 O O . LYS A 1 115 ? 4.008 -15.445 10.623 1.00 43.78 115 LYS A O 1
ATOM 931 N N . LYS A 1 116 ? 4.404 -16.114 8.509 1.00 41.03 116 LYS A N 1
ATOM 932 C CA . LYS A 1 116 ? 4.183 -17.557 8.694 1.00 41.03 116 LYS A CA 1
ATOM 933 C C . LYS A 1 116 ? 5.479 -18.312 8.441 1.00 41.03 116 LYS A C 1
ATOM 935 O O . LYS A 1 116 ? 6.213 -17.902 7.514 1.00 41.03 116 LYS A O 1
#

Foldseek 3Di:
DDDDDDPDDDWDFDADVPDPPRGDDTDAADDPCVQDVDPDPHDHPVNVVVVLLDPVNLPNLLLVQQVVVCVVPVAGLFNCSPDPDPPTRDGVDPVVSSVSSVVCSVVCNVVVVPPD

Secondary structure (DSSP, 8-state):
--PPPPSSPPPEEEEGGG-TT-EEEEE-----TTT-----TT--HHHHHHHHT-TT-THHHHHHHHHHHHHHHSS-SSS-TT--STTSPPPS-HHHHHHHHHHHHHTTHHHHHT--

Mean predicted aligned error: 8.06 Å

Sequence (116 aa):
MVMKETENLRKTYVLERGSYDAPSREVKPMTPNAVLPINKSNSNRLDLANWFFDDENPLTSRVVVNRLWQQFFGVGIVATPDDFGSQGNRPTNPELLDWLAVTLWKMDGILKIHKK

Radius of gyration: 18.83 Å; Cα contacts (8 Å, |Δi|>4): 105; chains: 1; bounding box: 46×28×47 Å

pLDDT: mean 83.35, std 12.84, range [41.03, 96.06]

Solvent-accessible surface area (backbone atoms only — not comparable to full-atom values): 7235 Å² total; per-residue (Å²): 135,84,87,72,85,63,95,75,74,77,90,40,56,48,41,57,94,70,38,89,90,39,69,58,58,76,57,75,75,64,61,60,61,92,82,44,83,66,95,51,99,74,35,33,74,65,56,54,52,51,52,54,68,30,90,92,36,62,62,53,40,39,51,51,46,32,51,53,43,18,72,76,66,77,53,29,54,30,74,38,83,91,32,91,58,94,88,27,53,72,50,78,49,59,68,59,46,50,52,49,17,55,50,40,55,77,67,48,42,71,69,52,73,71,66,123